Protein AF-A0A3D4UQQ7-F1 (afdb_monomer)

Foldseek 3Di:
DDKFKKKAKDFPVCVVVLVVVCVVQFDFPPQKWWWKQQDPVRGIIITITMGDDDPPTDDDPRMDTWDADPVQREIEDPQLVQLVCCVVVVNDRDPPDDDPSVVQHQWYWDDDPRHIDITHIDGPDMGGND

Secondary structure (DSSP, 8-state):
--EEEEEEEEEGGGHHHHHHHHHHHS-EEEEEEEEEE-SSSS-EEEEEEEEE--TTSPPPTTEEEEEEETTTTEEE-HHHHHHHHHHHTTT---TT----GGGGTTEEEE--SSS-EEEE-EEEEEEE--

Mean predicted aligned error: 3.75 Å

Nearest PDB structures (foldseek):
  5xbi-assembly1_A  TM=2.941E-01  e=2.723E-01  Pseudomonas aeruginosa PAO1
  2pc6-assembly2_D  TM=3.453E-01  e=1.108E+00  Nitrosomonas europaea ATCC 19718
  2wny-assembly2_B  TM=5.378E-01  e=5.065E+00  Methanothermobacter thermautotrophicus
  2cz4-assembly1_C  TM=6.251E-01  e=7.193E+00  Thermus thermophilus HB8
  2gw8-assembly1_A  TM=3.296E-01  e=1.573E+00  Neisseria meningitidis MC58

Radius of gyration: 15.25 Å; Cα contacts (8 Å, |Δi|>4): 252; chains: 1; bounding box: 36×29×41 Å

Structure (mmCIF, N/CA/C/O backbone):
data_AF-A0A3D4UQQ7-F1
#
_entry.id   AF-A0A3D4UQQ7-F1
#
loop_
_atom_site.group_PDB
_atom_site.id
_atom_site.type_symbol
_atom_site.label_atom_id
_atom_site.label_alt_id
_atom_site.label_comp_id
_atom_site.label_asym_id
_atom_site.label_entity_id
_atom_site.label_seq_id
_atom_site.pdbx_PDB_ins_code
_atom_site.Cartn_x
_atom_site.Cartn_y
_atom_site.Cartn_z
_atom_site.occupancy
_atom_site.B_iso_or_equiv
_atom_site.auth_seq_id
_atom_site.auth_comp_id
_atom_site.auth_asym_id
_atom_site.auth_atom_id
_atom_site.pdbx_PDB_model_num
ATOM 1 N N . MET A 1 1 ? -20.811 9.020 -6.869 1.00 63.94 1 MET A N 1
ATOM 2 C CA . MET A 1 1 ? -19.899 9.013 -5.705 1.00 63.94 1 MET A CA 1
ATOM 3 C C . MET A 1 1 ? -18.527 8.587 -6.182 1.00 63.94 1 MET A C 1
ATOM 5 O O . MET A 1 1 ? -18.450 7.658 -6.982 1.00 63.94 1 MET A O 1
ATOM 9 N N . ARG A 1 2 ? -17.471 9.301 -5.784 1.00 83.19 2 ARG A N 1
ATOM 10 C CA . ARG A 1 2 ? -16.089 8.960 -6.140 1.00 83.19 2 ARG A CA 1
ATOM 11 C C . ARG A 1 2 ? -15.472 8.267 -4.928 1.00 83.19 2 ARG A C 1
ATOM 13 O O . ARG A 1 2 ? -15.552 8.800 -3.830 1.00 83.19 2 ARG A O 1
ATOM 20 N N . THR A 1 3 ? -14.957 7.059 -5.118 1.00 89.94 3 THR A N 1
ATOM 21 C CA . THR A 1 3 ? -14.369 6.254 -4.040 1.00 89.94 3 THR A CA 1
ATOM 22 C C . THR A 1 3 ? -12.855 6.340 -4.097 1.00 89.94 3 THR A C 1
ATOM 24 O O . THR A 1 3 ? -12.285 6.255 -5.187 1.00 89.94 3 THR A O 1
ATOM 27 N N . GLN A 1 4 ? -12.210 6.404 -2.940 1.00 92.25 4 GLN A N 1
ATOM 28 C CA . GLN A 1 4 ? -10.758 6.398 -2.814 1.00 92.25 4 GLN A CA 1
ATOM 29 C C . GLN A 1 4 ? -10.311 5.178 -2.005 1.00 92.25 4 GLN A C 1
ATOM 31 O O . GLN A 1 4 ? -10.956 4.808 -1.025 1.00 92.25 4 GLN A O 1
ATOM 36 N N . LEU A 1 5 ? -9.209 4.546 -2.417 1.00 95.38 5 LEU A N 1
ATOM 37 C CA . LEU A 1 5 ? -8.573 3.479 -1.650 1.00 95.38 5 LEU A CA 1
ATOM 38 C C . LEU A 1 5 ? -7.438 4.080 -0.822 1.00 95.38 5 LEU A C 1
ATOM 40 O O . LEU A 1 5 ? -6.475 4.632 -1.364 1.00 95.38 5 LEU A O 1
ATOM 44 N N . LEU A 1 6 ? -7.566 3.968 0.493 1.00 95.81 6 LEU A N 1
ATOM 45 C CA . LEU A 1 6 ? -6.567 4.421 1.446 1.00 95.81 6 LEU A CA 1
ATOM 46 C C . LEU A 1 6 ? -5.781 3.236 1.999 1.00 95.81 6 LEU A C 1
ATOM 48 O O . LEU A 1 6 ? -6.239 2.086 1.993 1.00 95.81 6 LEU A O 1
ATOM 52 N N . LEU A 1 7 ? -4.570 3.535 2.451 1.00 97.00 7 LEU A N 1
ATOM 53 C CA . LEU A 1 7 ? -3.691 2.610 3.144 1.00 97.00 7 LEU A CA 1
ATOM 54 C C . LEU A 1 7 ? -3.023 3.336 4.308 1.00 97.00 7 LEU A C 1
ATOM 56 O O . LEU A 1 7 ? -2.315 4.316 4.089 1.00 97.00 7 LEU A O 1
ATOM 60 N N . THR A 1 8 ? -3.229 2.840 5.523 1.00 97.50 8 THR A N 1
ATOM 61 C CA . THR A 1 8 ? -2.621 3.355 6.754 1.00 97.50 8 THR A CA 1
ATOM 62 C C . THR A 1 8 ? -1.581 2.372 7.264 1.00 97.50 8 THR A C 1
ATOM 64 O O . THR A 1 8 ? -1.907 1.218 7.552 1.00 97.50 8 THR A O 1
ATOM 67 N N . PHE A 1 9 ? -0.337 2.825 7.407 1.00 97.25 9 PHE A N 1
ATOM 68 C CA . PHE A 1 9 ? 0.719 2.012 8.006 1.00 97.25 9 PHE A CA 1
ATOM 69 C C . PHE A 1 9 ? 0.569 1.953 9.526 1.00 97.25 9 PHE A C 1
ATOM 71 O O . PHE A 1 9 ? 0.259 2.946 10.189 1.00 97.25 9 PHE A O 1
ATOM 78 N N . THR A 1 10 ? 0.816 0.776 10.086 1.00 97.44 10 THR A N 1
ATOM 79 C CA . THR A 1 10 ? 0.800 0.530 11.525 1.00 97.44 10 THR A CA 1
ATOM 80 C C . THR A 1 10 ? 1.784 -0.575 11.889 1.00 97.44 10 THR A C 1
ATOM 82 O O . THR A 1 10 ? 2.483 -1.119 11.037 1.00 97.44 10 THR A O 1
ATOM 85 N N . THR A 1 11 ? 1.853 -0.890 13.174 1.00 96.88 11 THR A N 1
ATOM 86 C CA . THR A 1 11 ? 2.567 -2.063 13.669 1.00 96.88 11 THR A CA 1
ATOM 87 C C . THR A 1 11 ? 1.586 -3.033 14.295 1.00 96.88 11 THR A C 1
ATOM 89 O O . THR A 1 11 ? 0.499 -2.634 14.727 1.00 96.88 11 THR A O 1
ATOM 92 N N . LYS A 1 12 ? 1.982 -4.298 14.422 1.00 95.75 12 LYS A N 1
ATOM 93 C CA . LYS A 1 12 ? 1.184 -5.331 15.097 1.00 95.75 12 LYS A CA 1
ATOM 94 C C . LYS A 1 12 ? 0.664 -4.887 16.466 1.00 95.75 12 LYS A C 1
ATOM 96 O O . LYS A 1 12 ? -0.518 -5.030 16.766 1.00 95.75 12 LYS A O 1
ATOM 101 N N . GLN A 1 13 ? 1.525 -4.251 17.259 1.00 96.56 13 GLN A N 1
ATOM 102 C CA . GLN A 1 13 ? 1.198 -3.736 18.594 1.00 96.56 13 GLN A CA 1
ATOM 103 C C . GLN A 1 13 ? 0.157 -2.603 18.567 1.00 96.56 13 GLN A C 1
ATOM 105 O O . GLN A 1 13 ? -0.636 -2.463 19.495 1.00 96.56 13 GLN A O 1
ATOM 110 N N . LYS A 1 14 ? 0.153 -1.778 17.511 1.00 97.06 14 LYS A N 1
ATOM 111 C CA . LYS A 1 14 ? -0.720 -0.599 17.381 1.00 97.06 14 LYS A CA 1
ATOM 112 C C . LYS A 1 14 ? -1.983 -0.860 16.563 1.00 97.06 14 LYS A C 1
ATOM 114 O O . LYS A 1 14 ? -2.849 0.019 16.535 1.00 97.06 14 LYS A O 1
ATOM 119 N N . LEU A 1 15 ? -2.126 -2.043 15.961 1.00 96.88 15 LEU A N 1
ATOM 120 C CA . LEU A 1 15 ? -3.204 -2.387 15.032 1.00 96.88 15 LEU A CA 1
ATOM 121 C C . LEU A 1 15 ? -4.596 -2.010 15.560 1.00 96.88 15 LEU A C 1
ATOM 123 O O . LEU A 1 15 ? -5.315 -1.270 14.892 1.00 96.88 15 LEU A O 1
ATOM 127 N N . GLY A 1 16 ? -4.948 -2.430 16.780 1.00 96.44 16 GLY A N 1
ATOM 128 C CA . GLY A 1 16 ? -6.259 -2.123 17.368 1.00 96.44 16 GLY A CA 1
ATOM 129 C C . GLY A 1 16 ? -6.526 -0.617 17.487 1.00 96.44 16 GLY A C 1
ATOM 130 O O . GLY A 1 16 ? -7.595 -0.138 17.118 1.00 96.44 16 GLY A O 1
ATOM 131 N N . SER A 1 17 ? -5.524 0.157 17.915 1.00 96.38 17 SER A N 1
ATOM 132 C CA . SER A 1 17 ? -5.641 1.619 18.013 1.00 96.38 17 SER A CA 1
ATOM 133 C C . SER A 1 17 ? -5.758 2.294 16.643 1.00 96.38 17 SER A C 1
ATOM 135 O O . SER A 1 17 ? -6.511 3.255 16.492 1.00 96.38 17 SER A O 1
ATOM 137 N N . THR A 1 18 ? -5.055 1.780 15.629 1.00 96.62 18 THR A N 1
ATOM 138 C CA . THR A 1 18 ? -5.152 2.265 14.249 1.00 96.62 18 THR A CA 1
ATOM 139 C C . THR A 1 18 ? -6.543 2.018 13.681 1.00 96.62 18 THR A C 1
ATOM 141 O O . THR A 1 18 ? -7.112 2.922 13.082 1.00 96.62 18 THR A O 1
ATOM 144 N N . VAL A 1 19 ? -7.119 0.837 13.910 1.00 96.12 19 VAL A N 1
ATOM 145 C CA . VAL A 1 19 ? -8.471 0.494 13.444 1.00 96.12 19 VAL A CA 1
ATOM 146 C C . VAL A 1 19 ? -9.514 1.423 14.060 1.00 96.12 19 VAL A C 1
ATOM 148 O O . VAL A 1 19 ? -10.311 1.997 13.324 1.00 96.12 19 VAL A O 1
ATOM 151 N N . ILE A 1 20 ? -9.441 1.670 15.372 1.00 95.19 20 ILE A N 1
ATOM 152 C CA . ILE A 1 20 ? -10.329 2.624 16.057 1.00 95.19 20 ILE A CA 1
ATOM 153 C C . ILE A 1 20 ? -10.177 4.035 15.470 1.00 95.19 20 ILE A C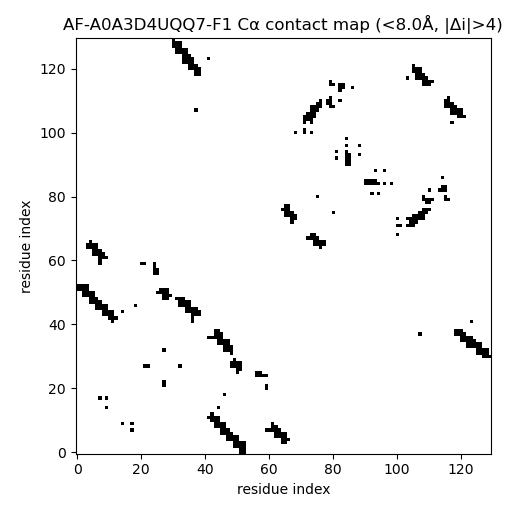 1
ATOM 155 O O . ILE A 1 20 ? -11.169 4.715 15.217 1.00 95.19 20 ILE A O 1
ATOM 159 N N . LYS A 1 21 ? -8.941 4.488 15.211 1.00 94.44 21 LYS A N 1
ATOM 160 C CA . LYS A 1 21 ? -8.699 5.792 14.570 1.00 94.44 21 LYS A CA 1
ATOM 161 C C . LYS A 1 21 ? -9.316 5.861 13.176 1.00 94.44 21 LYS A C 1
ATOM 163 O O . LYS A 1 21 ? -9.927 6.876 12.862 1.00 94.44 21 LYS A O 1
ATOM 168 N N . ILE A 1 22 ? -9.177 4.812 12.366 1.00 94.62 22 ILE A N 1
ATOM 169 C CA . ILE A 1 22 ? -9.791 4.739 11.036 1.00 94.62 22 ILE A CA 1
ATOM 170 C C . ILE A 1 22 ? -11.313 4.840 11.170 1.00 94.62 22 ILE A C 1
ATOM 172 O O . ILE A 1 22 ? -11.898 5.733 10.574 1.00 94.62 22 ILE A O 1
ATOM 176 N N . GLN A 1 23 ? -11.940 4.017 12.014 1.00 92.19 23 GLN A N 1
ATOM 177 C CA . GLN A 1 23 ? -13.395 4.019 12.216 1.00 92.19 23 GLN A CA 1
ATOM 178 C C . GLN A 1 23 ? -13.942 5.373 12.684 1.00 92.19 23 GLN A C 1
ATOM 180 O O . GLN A 1 23 ? -15.004 5.794 12.243 1.00 92.19 23 GLN A O 1
ATOM 185 N N . ASN A 1 24 ? -13.222 6.062 13.570 1.00 91.31 24 ASN A N 1
ATOM 186 C CA . ASN A 1 24 ? -13.678 7.339 14.118 1.00 91.31 24 ASN A CA 1
ATOM 187 C C . ASN A 1 24 ? -13.503 8.516 13.151 1.00 91.31 24 ASN A C 1
ATOM 189 O O . ASN A 1 24 ? -14.167 9.535 13.316 1.00 91.31 24 ASN A O 1
ATOM 193 N N . ASN A 1 25 ? -12.571 8.416 12.198 1.00 89.44 25 ASN A N 1
ATOM 194 C CA . ASN A 1 25 ? -12.192 9.535 11.334 1.00 89.44 25 ASN A CA 1
ATOM 195 C C . ASN A 1 25 ? -12.543 9.313 9.867 1.00 89.44 25 ASN A C 1
ATOM 197 O O . ASN A 1 25 ? -12.350 10.234 9.092 1.00 89.44 25 ASN A O 1
ATOM 201 N N . GLN A 1 26 ? -12.977 8.123 9.456 1.00 87.12 26 GLN A N 1
ATOM 202 C CA . GLN A 1 26 ? -13.192 7.773 8.054 1.00 87.12 26 GLN A CA 1
ATOM 203 C C . GLN A 1 26 ? -14.498 6.993 7.914 1.00 87.12 26 GLN A C 1
ATOM 205 O O . GLN A 1 26 ? -14.730 6.034 8.651 1.00 87.12 26 GLN A O 1
ATOM 210 N N . ASP A 1 27 ? -15.320 7.361 6.932 1.00 88.88 27 ASP A N 1
ATOM 211 C CA . ASP A 1 27 ? -16.492 6.569 6.562 1.00 88.88 27 ASP A CA 1
ATOM 212 C C . ASP A 1 27 ? -16.053 5.402 5.666 1.00 88.88 27 ASP A C 1
ATOM 214 O O . ASP A 1 27 ? -15.827 5.549 4.459 1.00 88.88 27 ASP A O 1
ATOM 218 N N . VAL A 1 28 ? -15.805 4.250 6.294 1.00 92.19 28 VAL A N 1
ATOM 219 C CA . VAL A 1 28 ? -15.274 3.067 5.615 1.00 92.19 28 VAL A CA 1
ATOM 220 C C . VAL A 1 28 ? -16.378 2.366 4.831 1.00 92.19 28 VAL A C 1
ATOM 222 O O . VAL A 1 28 ? -17.278 1.732 5.381 1.00 92.19 28 VAL A O 1
ATOM 225 N N . LEU A 1 29 ? -16.234 2.383 3.511 1.00 92.38 29 LEU A N 1
ATOM 226 C CA . LEU A 1 29 ? -17.117 1.687 2.592 1.00 92.38 29 LEU A CA 1
ATOM 227 C C . LEU A 1 29 ? -16.972 0.164 2.707 1.00 92.38 29 LEU A C 1
ATOM 229 O O . LEU A 1 29 ? -15.884 -0.381 2.909 1.00 92.38 29 LEU A O 1
ATOM 233 N N . TYR A 1 30 ? -18.087 -0.531 2.474 1.00 91.94 30 TYR A N 1
ATOM 234 C CA . TYR A 1 30 ? -18.199 -1.996 2.476 1.00 91.94 30 TYR A CA 1
ATOM 235 C C . TYR A 1 30 ? -17.914 -2.677 3.823 1.00 91.94 30 TYR A C 1
ATOM 237 O O . TYR A 1 30 ? -17.759 -3.900 3.844 1.00 91.94 30 TYR A O 1
ATOM 245 N N . ASP A 1 31 ? -17.838 -1.911 4.918 1.00 93.62 31 ASP A N 1
ATOM 246 C CA . ASP A 1 31 ? -17.638 -2.398 6.289 1.00 93.62 31 ASP A CA 1
ATOM 247 C C . ASP A 1 31 ? -16.414 -3.327 6.446 1.00 93.62 31 ASP A C 1
ATOM 249 O O . ASP A 1 31 ? -16.424 -4.246 7.270 1.00 93.62 31 ASP A O 1
ATOM 253 N N . LYS A 1 32 ? -15.361 -3.126 5.636 1.00 95.62 32 LYS A N 1
ATOM 254 C CA . LYS A 1 32 ? -14.166 -3.986 5.614 1.00 95.62 32 LYS A CA 1
ATOM 255 C C . LYS A 1 32 ? -12.866 -3.193 5.602 1.00 95.62 32 LYS A C 1
ATOM 257 O O . LYS A 1 32 ? -12.667 -2.324 4.755 1.00 95.62 32 LYS A O 1
ATOM 262 N N . ILE A 1 33 ? -11.941 -3.610 6.462 1.00 97.50 33 ILE A N 1
ATOM 263 C CA . ILE A 1 33 ? -10.534 -3.208 6.436 1.00 97.50 33 ILE A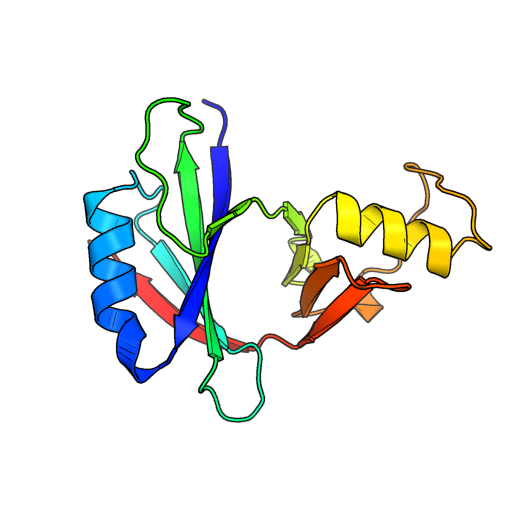 CA 1
ATOM 264 C C . ILE A 1 33 ? -9.696 -4.466 6.210 1.00 97.50 33 ILE A C 1
ATOM 266 O O . ILE A 1 33 ? -9.782 -5.425 6.975 1.00 97.50 33 ILE A O 1
ATOM 270 N N . PHE A 1 34 ? -8.883 -4.471 5.157 1.00 97.69 34 PHE A N 1
ATOM 271 C CA . PHE A 1 34 ? -7.905 -5.533 4.934 1.00 97.69 34 PHE A CA 1
ATOM 272 C C . PHE A 1 34 ? -6.602 -5.153 5.622 1.00 97.69 34 PHE A C 1
ATOM 274 O O . PHE A 1 34 ? -6.090 -4.056 5.405 1.00 97.69 34 PHE A O 1
ATOM 281 N N . VAL A 1 35 ? -6.061 -6.056 6.429 1.00 98.12 35 VAL A N 1
ATOM 282 C CA . VAL A 1 35 ? -4.767 -5.888 7.084 1.00 98.12 35 VAL A CA 1
ATOM 283 C C . VAL A 1 35 ? -3.758 -6.723 6.318 1.00 98.12 35 VAL A C 1
ATOM 285 O O . VAL A 1 35 ? -3.906 -7.939 6.189 1.00 98.12 35 VAL A O 1
ATOM 288 N N . LEU A 1 36 ? -2.752 -6.056 5.771 1.00 98.00 36 LEU A N 1
ATOM 289 C CA . LEU A 1 36 ? -1.669 -6.675 5.024 1.00 98.00 36 LEU A CA 1
ATOM 290 C C . LEU A 1 36 ? -0.407 -6.645 5.875 1.00 98.00 36 LEU A C 1
ATOM 292 O O . LEU A 1 36 ? -0.073 -5.600 6.425 1.00 98.00 36 LEU A O 1
ATOM 296 N N . SER A 1 37 ? 0.295 -7.764 5.952 1.00 96.81 37 SER A N 1
ATOM 297 C CA . SER A 1 37 ? 1.692 -7.775 6.370 1.00 96.81 37 SER A CA 1
ATOM 298 C C . SER A 1 37 ? 2.562 -7.301 5.211 1.00 96.81 37 SER A C 1
ATOM 300 O O . SER A 1 37 ? 2.274 -7.656 4.063 1.00 96.81 37 SER A O 1
ATOM 302 N N . VAL A 1 38 ? 3.562 -6.465 5.495 1.00 94.19 38 VAL A N 1
ATOM 303 C CA . VAL A 1 38 ? 4.503 -5.917 4.495 1.00 94.19 38 VAL A CA 1
ATOM 304 C C . VAL A 1 38 ? 5.963 -6.274 4.801 1.00 94.19 38 VAL A C 1
ATOM 306 O O . VAL A 1 38 ? 6.879 -5.719 4.191 1.00 94.19 38 VAL A O 1
ATOM 309 N N . ASP A 1 39 ? 6.167 -7.175 5.759 1.00 90.94 39 ASP A N 1
ATOM 310 C CA . ASP A 1 39 ? 7.443 -7.756 6.155 1.00 90.94 39 ASP A CA 1
ATOM 311 C C . ASP A 1 39 ? 7.287 -9.257 6.478 1.00 90.94 39 ASP A C 1
ATOM 313 O O . ASP A 1 39 ? 6.190 -9.825 6.481 1.00 90.94 39 ASP A O 1
ATOM 317 N N . ASP A 1 40 ? 8.410 -9.936 6.703 1.00 83.00 40 ASP A N 1
ATOM 318 C CA . ASP A 1 40 ? 8.403 -11.375 6.989 1.00 83.00 40 ASP A CA 1
ATOM 319 C C . ASP A 1 40 ? 7.997 -11.687 8.439 1.00 83.00 40 ASP A C 1
ATOM 321 O O . ASP A 1 40 ? 7.474 -12.766 8.714 1.00 83.00 40 ASP A O 1
ATOM 325 N N . GLU A 1 41 ? 8.206 -10.741 9.360 1.00 86.12 41 GLU A N 1
ATOM 326 C CA . GLU A 1 41 ? 7.967 -10.911 10.801 1.00 86.12 41 GLU A CA 1
ATOM 327 C C . GLU A 1 41 ? 6.544 -10.510 11.244 1.00 86.12 41 GLU A C 1
ATOM 329 O O . GLU A 1 41 ? 6.173 -10.715 12.401 1.00 86.12 41 GLU A O 1
ATOM 334 N N . ASP A 1 42 ? 5.721 -9.982 10.330 1.00 86.88 42 ASP A N 1
ATOM 335 C CA . ASP A 1 42 ? 4.398 -9.404 10.602 1.00 86.88 42 ASP A CA 1
ATOM 336 C C . ASP A 1 42 ? 4.430 -8.251 11.627 1.00 86.88 42 ASP A C 1
ATOM 338 O O . ASP A 1 42 ? 3.434 -7.989 12.310 1.00 86.88 42 ASP A O 1
ATOM 342 N N . GLU A 1 43 ? 5.563 -7.555 11.759 1.00 89.25 43 GLU A N 1
ATOM 343 C CA . GLU A 1 43 ? 5.718 -6.429 12.683 1.00 89.25 43 GLU A CA 1
ATOM 344 C C . GLU A 1 43 ? 5.191 -5.135 12.063 1.00 89.25 43 GLU A C 1
ATOM 346 O O . GLU A 1 43 ? 4.537 -4.338 12.753 1.00 89.25 43 GLU A O 1
ATOM 351 N N . VAL A 1 44 ? 5.403 -4.946 10.758 1.00 94.25 44 VAL A N 1
ATOM 352 C CA . VAL A 1 44 ? 4.859 -3.827 9.984 1.00 94.25 44 VAL A CA 1
ATOM 353 C C . VAL A 1 44 ? 3.616 -4.272 9.222 1.00 94.25 44 VAL A C 1
ATOM 355 O O . VAL A 1 44 ? 3.646 -5.159 8.370 1.00 94.25 44 VAL A O 1
ATOM 358 N N . LEU A 1 45 ? 2.504 -3.590 9.491 1.00 97.31 45 LEU A N 1
ATOM 359 C CA . LEU A 1 45 ? 1.210 -3.872 8.881 1.00 97.31 45 LEU A CA 1
ATOM 360 C C . LEU A 1 45 ? 0.691 -2.657 8.105 1.00 97.31 45 LEU A C 1
ATOM 362 O O . LEU A 1 45 ? 0.997 -1.503 8.409 1.00 97.31 45 LEU A O 1
ATOM 366 N N . ALA A 1 46 ? -0.158 -2.917 7.121 1.00 97.50 46 ALA A N 1
ATOM 367 C CA . ALA A 1 46 ? -0.849 -1.916 6.330 1.00 97.50 46 ALA A CA 1
ATOM 368 C C . ALA A 1 46 ? -2.354 -2.200 6.318 1.00 97.50 46 ALA A C 1
ATOM 370 O O . ALA A 1 46 ? -2.807 -3.216 5.791 1.00 97.50 46 ALA A O 1
ATOM 371 N N . CYS A 1 47 ? -3.141 -1.284 6.876 1.00 98.00 47 CYS A N 1
ATOM 372 C CA . CYS A 1 47 ? -4.598 -1.337 6.839 1.00 98.00 47 CYS A CA 1
ATOM 373 C C . CYS A 1 47 ? -5.093 -0.650 5.567 1.00 98.00 47 CYS A C 1
ATOM 375 O O . CYS A 1 47 ? -4.912 0.557 5.427 1.00 98.00 47 CYS A O 1
ATOM 377 N N . THR A 1 48 ? -5.742 -1.376 4.658 1.00 97.38 48 THR A N 1
ATOM 378 C CA . THR A 1 48 ? -6.324 -0.809 3.436 1.00 97.38 48 THR A CA 1
ATOM 379 C C . THR A 1 48 ? -7.846 -0.894 3.424 1.00 97.38 48 THR A C 1
ATOM 381 O O . THR A 1 48 ? -8.439 -1.923 3.757 1.00 97.38 48 THR A O 1
ATOM 384 N N . TYR A 1 49 ? -8.479 0.222 3.068 1.00 96.69 49 TYR A N 1
ATOM 385 C CA . TYR A 1 49 ? -9.920 0.426 3.174 1.00 96.69 49 TYR A CA 1
ATOM 386 C C . TYR A 1 49 ? -10.401 1.461 2.152 1.00 96.69 49 TYR A C 1
ATOM 388 O O . TYR A 1 49 ? -9.647 2.339 1.727 1.00 96.69 49 TYR A O 1
ATOM 396 N N . ASN A 1 50 ? -11.652 1.322 1.712 1.00 95.06 50 ASN A N 1
ATOM 397 C CA . ASN A 1 50 ? -12.262 2.253 0.764 1.00 95.06 50 ASN A CA 1
ATOM 398 C C . ASN A 1 50 ? -13.039 3.317 1.532 1.00 95.06 50 ASN A C 1
ATOM 400 O O . ASN A 1 50 ? -13.699 2.989 2.512 1.00 95.06 50 ASN A O 1
ATOM 404 N N . VAL A 1 51 ? -12.999 4.553 1.054 1.00 92.88 51 VAL A N 1
ATOM 405 C CA . VAL A 1 51 ? -13.768 5.675 1.605 1.00 92.88 51 VAL A CA 1
ATOM 406 C C . VAL A 1 51 ? -14.472 6.427 0.485 1.00 92.88 51 VAL A C 1
ATOM 408 O O . VAL A 1 51 ? -14.092 6.318 -0.690 1.00 92.88 51 VAL A O 1
ATOM 411 N N . GLU A 1 52 ? -15.491 7.202 0.838 1.00 88.88 52 GLU A N 1
ATOM 412 C CA . GLU A 1 52 ? -15.972 8.257 -0.046 1.00 88.88 52 GLU A CA 1
ATOM 413 C C . GLU A 1 52 ? -14.950 9.384 -0.100 1.00 88.88 52 GLU A C 1
ATOM 415 O O . GLU A 1 52 ? -14.397 9.805 0.913 1.00 88.88 52 GLU A O 1
ATOM 420 N N . GLU A 1 53 ? -14.659 9.858 -1.305 1.00 80.81 53 GLU A N 1
ATOM 421 C CA . GLU A 1 53 ? -13.685 10.918 -1.487 1.00 80.81 53 GLU A CA 1
ATOM 422 C C . GLU A 1 53 ? -14.303 12.266 -1.102 1.00 80.81 53 GLU A C 1
ATOM 424 O O . GLU A 1 53 ? -14.933 12.938 -1.923 1.00 80.81 53 GLU A O 1
ATOM 429 N N . ASP A 1 54 ? -14.103 12.652 0.155 1.00 75.25 54 ASP A N 1
ATOM 430 C CA . ASP A 1 54 ? -14.506 13.938 0.715 1.00 75.25 54 ASP A CA 1
ATOM 431 C C . ASP A 1 54 ? -13.278 14.703 1.237 1.00 75.25 54 ASP A C 1
ATOM 433 O O . ASP A 1 54 ? -12.396 14.170 1.911 1.00 75.25 54 ASP A O 1
ATOM 437 N N . ARG A 1 55 ? -13.215 15.991 0.888 1.00 63.62 55 ARG A N 1
ATOM 438 C CA . ARG A 1 55 ? -12.108 16.897 1.221 1.00 63.62 55 ARG A CA 1
ATOM 439 C C . ARG A 1 55 ? -12.118 17.332 2.688 1.00 63.62 55 ARG A C 1
ATOM 441 O O . ARG A 1 55 ? -11.129 17.908 3.131 1.00 63.62 55 ARG A O 1
ATOM 448 N N . ASN A 1 56 ? -13.210 17.088 3.412 1.00 67.06 56 ASN A N 1
ATOM 449 C CA . ASN A 1 56 ? -13.390 17.530 4.796 1.00 67.06 56 ASN A CA 1
ATOM 450 C C . ASN A 1 56 ? -13.092 16.444 5.840 1.00 67.06 56 ASN A C 1
ATOM 452 O O . ASN A 1 56 ? -13.203 16.707 7.038 1.00 67.06 56 ASN A O 1
ATOM 456 N N . ILE A 1 57 ? -12.728 15.231 5.415 1.00 65.00 57 ILE A N 1
ATOM 457 C CA . ILE A 1 57 ? -12.500 14.116 6.334 1.00 65.00 57 ILE A CA 1
ATOM 458 C C . ILE A 1 57 ? -11.143 14.281 7.053 1.00 65.00 57 ILE A C 1
ATOM 460 O O . ILE A 1 57 ? -10.128 14.525 6.391 1.00 65.00 57 ILE A O 1
ATOM 464 N N . PRO A 1 58 ? -11.082 14.125 8.393 1.00 70.00 58 PRO A N 1
ATOM 465 C CA . PRO A 1 58 ? -9.837 14.221 9.149 1.00 70.00 58 PRO A CA 1
ATOM 466 C C . PRO A 1 58 ? -8.789 13.210 8.676 1.00 70.00 58 PRO A C 1
ATOM 468 O O . PRO A 1 58 ? -9.057 12.014 8.541 1.00 70.00 58 PRO A O 1
ATOM 471 N N . HIS A 1 59 ? -7.561 13.679 8.463 1.00 76.75 59 HIS A N 1
ATOM 472 C CA . HIS A 1 59 ? -6.457 12.823 8.046 1.00 76.75 59 HIS A CA 1
ATOM 473 C C . HIS A 1 59 ? -6.033 11.878 9.181 1.00 76.75 59 HIS A C 1
ATOM 475 O O . HIS A 1 59 ? -5.689 12.320 10.276 1.00 76.75 59 HIS A O 1
ATOM 481 N N . VAL A 1 60 ? -6.009 10.572 8.908 1.00 87.94 60 VAL A N 1
ATOM 482 C CA . VAL A 1 60 ? -5.378 9.585 9.794 1.00 87.94 60 VAL A CA 1
ATOM 483 C C . VAL A 1 60 ? -3.876 9.584 9.507 1.00 87.94 60 VAL A C 1
ATOM 485 O O . VAL A 1 60 ? -3.471 9.396 8.364 1.00 87.94 60 VAL A O 1
ATOM 488 N N . GLU A 1 61 ? -3.039 9.778 10.526 1.00 89.69 61 GLU A N 1
ATOM 489 C CA . GLU A 1 61 ? -1.575 9.765 10.374 1.00 89.69 61 GLU A CA 1
ATOM 490 C C . GLU A 1 61 ? -1.067 8.496 9.674 1.00 89.69 61 GLU A C 1
ATOM 492 O O . GLU A 1 61 ? -1.630 7.413 9.837 1.00 89.69 61 GLU A O 1
ATOM 497 N N . ASN A 1 62 ? 0.035 8.622 8.928 1.00 93.56 62 ASN A N 1
ATOM 498 C CA . ASN A 1 62 ? 0.646 7.535 8.151 1.00 93.56 62 ASN A CA 1
ATOM 499 C C . ASN A 1 62 ? -0.295 6.906 7.111 1.00 93.56 62 ASN A C 1
ATOM 501 O O . ASN A 1 62 ? -0.139 5.734 6.759 1.00 93.56 62 ASN A O 1
ATOM 505 N N . THR A 1 63 ? -1.261 7.683 6.614 1.00 95.12 63 THR A N 1
ATOM 506 C CA . THR A 1 63 ? -2.188 7.252 5.567 1.00 95.12 63 THR A CA 1
ATOM 507 C C . THR A 1 63 ? -1.790 7.821 4.219 1.00 95.12 63 THR A C 1
ATOM 509 O O . THR A 1 63 ? -1.536 9.015 4.075 1.00 95.12 63 THR A O 1
ATOM 512 N N . ILE A 1 64 ? -1.785 6.962 3.208 1.00 94.69 64 ILE A N 1
ATOM 513 C CA . ILE A 1 64 ? -1.558 7.331 1.816 1.00 94.69 64 ILE A CA 1
ATOM 514 C C . ILE A 1 64 ? -2.726 6.877 0.945 1.00 94.69 64 ILE A C 1
ATOM 516 O O . ILE A 1 64 ? -3.402 5.889 1.231 1.00 94.69 64 ILE A O 1
ATOM 520 N N . SER A 1 65 ? -2.934 7.592 -0.158 1.00 94.31 65 SER A N 1
ATOM 521 C CA . SER A 1 65 ? -3.813 7.131 -1.228 1.00 94.31 65 SER A CA 1
ATOM 522 C C . SER A 1 65 ? -3.073 6.134 -2.102 1.00 94.31 65 SER A C 1
ATOM 524 O O . SER A 1 65 ? -1.956 6.402 -2.550 1.00 94.31 65 SER A O 1
ATOM 526 N N . VAL A 1 66 ? -3.723 5.019 -2.409 1.00 96.88 66 VAL A N 1
ATOM 527 C CA . VAL A 1 66 ? -3.182 3.997 -3.304 1.00 96.88 66 VAL A CA 1
ATOM 528 C C . VAL A 1 66 ? -4.199 3.630 -4.375 1.00 96.88 66 VAL A C 1
ATOM 530 O O . VAL A 1 66 ? -5.396 3.871 -4.259 1.00 96.88 66 VAL A O 1
ATOM 533 N N . HIS A 1 67 ? -3.704 3.033 -5.444 1.00 96.56 67 HIS A N 1
ATOM 534 C CA . HIS A 1 67 ? -4.483 2.377 -6.478 1.00 96.56 67 HIS A CA 1
ATOM 535 C C . HIS A 1 67 ? -4.267 0.872 -6.380 1.00 96.56 67 HIS A C 1
ATOM 537 O O . HIS A 1 67 ? -3.311 0.410 -5.755 1.00 96.56 67 HIS A O 1
ATOM 543 N N . ARG A 1 68 ? -5.154 0.104 -7.018 1.00 96.25 68 ARG A N 1
ATOM 544 C CA . ARG A 1 68 ? -5.083 -1.356 -7.024 1.00 96.25 68 ARG A CA 1
ATOM 545 C C . ARG A 1 68 ? -5.202 -1.912 -8.431 1.00 96.25 68 ARG A C 1
ATOM 547 O O . ARG A 1 68 ? -6.206 -1.686 -9.107 1.00 96.25 68 ARG A O 1
ATOM 554 N N . LYS A 1 69 ? -4.249 -2.762 -8.808 1.00 97.00 69 LYS A N 1
ATOM 555 C CA . LYS A 1 69 ? -4.442 -3.740 -9.876 1.00 97.00 69 LYS A CA 1
ATOM 556 C C . LYS A 1 69 ? -5.070 -4.986 -9.254 1.00 97.00 69 LYS A C 1
ATOM 558 O O . LYS A 1 69 ? -4.439 -5.694 -8.474 1.00 97.00 69 LYS A O 1
ATOM 563 N N . LYS A 1 70 ? -6.354 -5.214 -9.543 1.00 94.19 70 LYS A N 1
ATOM 564 C CA . LYS A 1 70 ? -7.147 -6.271 -8.890 1.00 94.19 70 LYS A CA 1
ATOM 565 C C . LYS A 1 70 ? -6.615 -7.672 -9.203 1.00 94.19 70 LYS A C 1
ATOM 567 O O . 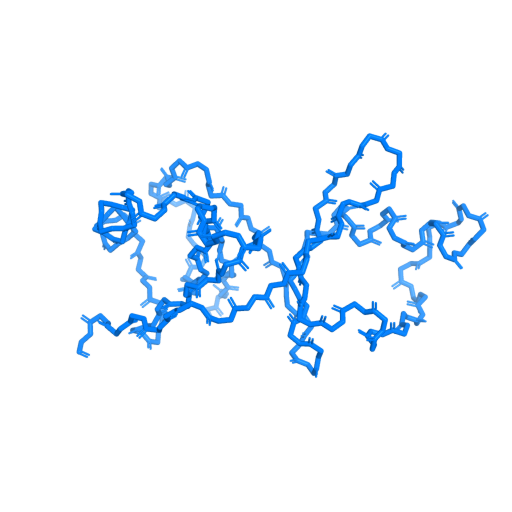LYS A 1 70 ? -6.444 -8.449 -8.274 1.00 94.19 70 LYS A O 1
ATOM 572 N N . ASP A 1 71 ? -6.288 -7.944 -10.465 1.00 95.19 71 ASP A N 1
ATOM 573 C CA . ASP A 1 71 ? -5.911 -9.284 -10.956 1.00 95.19 71 ASP A CA 1
ATOM 574 C C . ASP A 1 71 ? -4.626 -9.840 -10.313 1.00 95.19 71 ASP A C 1
ATOM 576 O O . ASP A 1 71 ? -4.477 -11.047 -10.110 1.00 95.19 71 ASP A O 1
ATOM 580 N N . SER A 1 72 ? -3.696 -8.949 -9.967 1.00 96.62 72 SER A N 1
ATOM 581 C CA . SER A 1 72 ? -2.418 -9.283 -9.340 1.00 96.62 72 SER A CA 1
ATOM 582 C C . SER A 1 72 ? -2.394 -8.993 -7.837 1.00 96.62 72 SER A C 1
ATOM 584 O O . SER A 1 72 ? -1.391 -9.274 -7.198 1.00 96.62 72 SER A O 1
ATOM 586 N N . ASN A 1 73 ? -3.459 -8.430 -7.251 1.00 95.81 73 ASN A N 1
ATOM 587 C CA . ASN A 1 73 ? -3.451 -7.888 -5.883 1.00 95.81 73 ASN A CA 1
ATOM 588 C C . ASN A 1 73 ? -2.287 -6.915 -5.614 1.00 95.81 73 ASN A C 1
ATOM 590 O O . ASN A 1 73 ? -1.730 -6.893 -4.521 1.00 95.81 73 ASN A O 1
ATOM 594 N N . THR A 1 74 ? -1.922 -6.103 -6.606 1.00 97.88 74 THR A N 1
ATOM 595 C CA . THR A 1 74 ? -0.860 -5.100 -6.461 1.00 97.88 74 THR A CA 1
ATOM 596 C C . THR A 1 74 ? -1.454 -3.766 -6.034 1.00 97.88 74 THR A C 1
ATOM 598 O O . THR A 1 74 ? -2.362 -3.251 -6.697 1.00 97.88 74 THR A O 1
ATOM 601 N N . LEU A 1 75 ? -0.924 -3.186 -4.962 1.00 98.31 75 LEU A N 1
ATOM 602 C CA . LEU A 1 75 ? -1.197 -1.823 -4.521 1.00 98.31 75 LEU A CA 1
ATOM 603 C C . LEU A 1 75 ? -0.064 -0.902 -4.964 1.00 98.31 75 LEU A C 1
ATOM 605 O O . LEU A 1 75 ? 1.101 -1.279 -4.900 1.00 98.31 75 LEU A O 1
ATOM 609 N N . TYR A 1 76 ? -0.380 0.308 -5.414 1.00 98.00 76 TYR A N 1
ATOM 610 C CA . TYR A 1 76 ? 0.644 1.246 -5.874 1.00 98.00 76 TYR A CA 1
ATOM 611 C C . TYR A 1 76 ? 0.208 2.702 -5.743 1.00 98.00 76 TYR A C 1
ATOM 613 O O . TYR A 1 76 ? -0.971 3.031 -5.854 1.00 98.00 76 TYR A O 1
ATOM 621 N N . THR A 1 77 ? 1.173 3.602 -5.572 1.00 97.25 77 THR A N 1
ATOM 622 C CA . THR A 1 77 ? 0.950 5.039 -5.808 1.00 97.25 77 THR A CA 1
ATOM 623 C C . THR A 1 77 ? 1.226 5.375 -7.276 1.00 97.25 77 THR A C 1
ATOM 625 O O . THR A 1 77 ? 2.052 4.721 -7.915 1.00 97.25 77 THR A O 1
ATOM 628 N N . ILE A 1 78 ? 0.581 6.410 -7.831 1.00 96.00 78 ILE A N 1
ATOM 629 C CA . ILE A 1 78 ? 0.823 6.837 -9.229 1.00 96.00 78 ILE A CA 1
ATOM 630 C C . ILE A 1 78 ? 2.304 7.179 -9.451 1.00 96.00 78 ILE A C 1
ATOM 632 O O . ILE A 1 78 ? 2.884 6.829 -10.475 1.00 96.00 78 ILE A O 1
ATOM 636 N N . ASN A 1 79 ? 2.946 7.812 -8.471 1.00 96.00 79 ASN A N 1
ATOM 637 C CA . ASN A 1 79 ? 4.360 8.167 -8.571 1.00 96.00 79 ASN A CA 1
ATOM 638 C C . ASN A 1 79 ? 5.267 6.929 -8.599 1.00 96.00 79 ASN A C 1
ATOM 640 O O . ASN A 1 79 ? 6.216 6.895 -9.380 1.00 96.00 79 ASN A O 1
ATOM 644 N N . ALA A 1 80 ? 4.956 5.897 -7.808 1.00 97.56 80 ALA A N 1
ATOM 645 C CA . ALA A 1 80 ? 5.688 4.634 -7.850 1.00 97.56 80 ALA A CA 1
ATOM 646 C C . ALA A 1 80 ? 5.494 3.912 -9.194 1.00 97.56 80 ALA A C 1
ATOM 648 O O . ALA A 1 80 ? 6.458 3.414 -9.770 1.00 97.56 80 ALA A O 1
ATOM 649 N N . LEU A 1 81 ? 4.274 3.943 -9.744 1.00 97.50 81 LEU A N 1
ATOM 650 C CA . LEU A 1 81 ? 3.981 3.414 -11.077 1.00 97.50 81 LEU A CA 1
ATOM 651 C C . LEU A 1 81 ? 4.802 4.122 -12.165 1.00 97.50 81 LEU A C 1
ATOM 653 O O . LEU A 1 81 ? 5.383 3.466 -13.023 1.00 97.50 81 LEU A O 1
ATOM 657 N N . ASN A 1 82 ? 4.900 5.450 -12.108 1.00 96.56 82 ASN A N 1
ATOM 658 C CA . ASN A 1 82 ? 5.699 6.222 -13.060 1.00 96.56 82 ASN A CA 1
ATOM 659 C C . ASN A 1 82 ? 7.194 5.880 -12.969 1.00 96.56 82 ASN A C 1
ATOM 661 O O . ASN A 1 82 ? 7.858 5.786 -14.003 1.00 96.56 82 ASN A O 1
ATOM 665 N N . GLN A 1 83 ? 7.731 5.675 -11.758 1.00 97.06 83 GLN A N 1
ATOM 666 C CA . GLN A 1 83 ? 9.107 5.192 -11.590 1.00 97.06 83 GLN A CA 1
ATOM 667 C C . GLN A 1 83 ? 9.275 3.790 -12.180 1.00 97.06 83 GLN A C 1
ATOM 669 O O . GLN A 1 83 ? 10.251 3.545 -12.888 1.00 97.06 83 GLN A O 1
ATOM 674 N N . LEU A 1 84 ? 8.309 2.893 -11.955 1.00 97.50 84 LEU A N 1
ATOM 675 C CA . LEU A 1 84 ? 8.348 1.554 -12.529 1.00 97.50 84 LEU A CA 1
ATOM 676 C C . LEU A 1 84 ? 8.371 1.596 -14.059 1.00 97.50 84 LEU A C 1
ATOM 678 O O . LEU A 1 84 ? 9.228 0.956 -14.660 1.00 97.50 84 LEU A O 1
ATOM 682 N N . ILE A 1 85 ? 7.467 2.361 -14.678 1.00 97.62 85 ILE A N 1
ATOM 683 C CA . ILE A 1 85 ? 7.394 2.502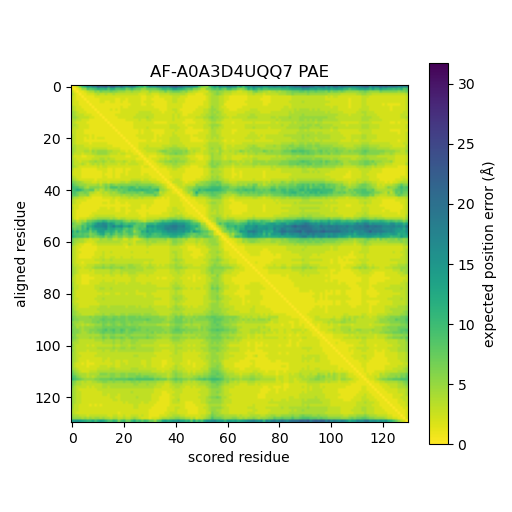 -16.137 1.00 97.62 85 ILE A CA 1
ATOM 684 C C . ILE A 1 85 ? 8.740 2.973 -16.677 1.00 97.62 85 ILE A C 1
ATOM 686 O O . ILE A 1 85 ? 9.288 2.335 -17.566 1.00 97.62 85 ILE A O 1
ATOM 690 N N . ARG A 1 86 ? 9.332 4.023 -16.093 1.00 96.56 86 ARG A N 1
ATOM 691 C CA . ARG A 1 86 ? 10.663 4.491 -16.504 1.00 96.56 86 ARG A CA 1
ATOM 692 C C . ARG A 1 86 ? 11.714 3.390 -16.380 1.00 96.56 86 ARG A C 1
ATOM 694 O O . ARG A 1 86 ? 12.508 3.220 -17.298 1.00 96.56 86 ARG A O 1
ATOM 701 N N . LYS A 1 87 ? 11.710 2.626 -15.286 1.00 95.31 87 LYS A N 1
ATOM 702 C CA . LYS A 1 87 ? 12.667 1.537 -15.056 1.00 95.31 87 LYS A CA 1
ATOM 703 C C . LYS A 1 87 ? 12.585 0.449 -16.131 1.00 95.31 87 LYS A C 1
ATOM 705 O O . LYS A 1 87 ? 13.620 0.003 -16.614 1.00 95.31 87 LYS A O 1
ATOM 710 N N . ILE A 1 88 ? 11.378 0.028 -16.509 1.00 96.44 88 ILE A N 1
ATOM 711 C CA . ILE A 1 88 ? 11.170 -1.088 -17.451 1.00 96.44 88 ILE A CA 1
ATOM 712 C C . ILE A 1 88 ? 11.019 -0.642 -18.914 1.00 96.44 88 ILE A C 1
ATOM 714 O O . ILE A 1 88 ? 11.009 -1.478 -19.813 1.00 96.44 88 ILE A O 1
ATOM 718 N N . ASN A 1 89 ? 10.942 0.668 -19.161 1.00 96.56 89 ASN A N 1
ATOM 719 C CA . ASN A 1 89 ? 10.811 1.279 -20.483 1.00 96.56 89 ASN A CA 1
ATOM 720 C C . ASN A 1 89 ? 12.001 2.200 -20.817 1.00 96.56 89 ASN A C 1
ATOM 722 O O . ASN A 1 89 ? 11.829 3.305 -21.331 1.00 96.56 89 ASN A O 1
ATOM 726 N N . ASN A 1 90 ? 13.225 1.773 -20.488 1.00 95.12 90 ASN A N 1
ATOM 727 C CA . ASN A 1 90 ? 14.473 2.454 -20.870 1.00 95.12 90 ASN A CA 1
ATOM 728 C C . ASN A 1 90 ? 14.537 3.952 -20.486 1.00 95.12 90 ASN A C 1
ATOM 730 O O . ASN A 1 90 ? 15.036 4.784 -21.240 1.00 95.12 90 ASN A O 1
ATOM 734 N N . GLY A 1 91 ? 14.002 4.317 -19.320 1.00 94.19 91 GLY A N 1
ATOM 735 C CA . GLY A 1 91 ? 13.962 5.687 -18.791 1.00 94.19 91 GLY A CA 1
ATOM 736 C C . GLY A 1 91 ? 12.779 6.539 -19.270 1.00 94.19 91 GLY A C 1
ATOM 737 O O . GLY A 1 91 ? 12.557 7.639 -18.745 1.00 94.19 91 GLY A O 1
ATOM 738 N N . ILE A 1 92 ? 11.985 6.042 -20.222 1.00 95.94 92 ILE A N 1
ATOM 739 C CA . ILE A 1 92 ? 10.880 6.776 -20.843 1.00 95.94 92 ILE A CA 1
ATOM 740 C C . ILE A 1 92 ? 9.612 6.608 -20.008 1.00 95.94 92 ILE A C 1
ATOM 742 O O . ILE A 1 92 ? 9.173 5.497 -19.716 1.00 95.94 92 ILE A O 1
ATOM 746 N N . LEU A 1 93 ? 8.988 7.729 -19.644 1.00 95.94 93 LEU A N 1
ATOM 747 C CA . LEU A 1 93 ? 7.657 7.714 -19.048 1.00 95.94 93 LEU A CA 1
ATOM 748 C C . LEU A 1 93 ? 6.606 7.697 -20.156 1.00 95.94 93 LEU A C 1
ATOM 750 O O . LEU A 1 93 ? 6.277 8.742 -20.711 1.00 95.94 93 LEU A O 1
ATOM 754 N N . ASP A 1 94 ? 6.084 6.509 -20.434 1.00 95.50 94 ASP A N 1
ATOM 755 C CA . ASP A 1 94 ? 4.953 6.285 -21.329 1.00 95.50 94 ASP A CA 1
ATOM 756 C C . ASP A 1 94 ? 3.790 5.692 -20.526 1.00 95.50 94 ASP A C 1
ATOM 758 O O . ASP A 1 94 ? 3.836 4.543 -20.092 1.00 95.50 94 ASP A O 1
ATOM 762 N N . THR A 1 95 ? 2.740 6.480 -20.300 1.00 91.69 95 THR A N 1
ATOM 763 C CA . THR A 1 95 ? 1.571 6.053 -19.516 1.00 91.69 95 THR A CA 1
ATOM 764 C C . THR A 1 95 ? 0.715 5.003 -20.227 1.00 91.69 95 THR A C 1
ATOM 766 O O . THR A 1 95 ? -0.161 4.418 -19.590 1.00 91.69 95 THR A O 1
ATOM 769 N N . SER A 1 96 ? 0.964 4.742 -21.515 1.00 94.50 96 SER A N 1
ATOM 770 C CA . SER A 1 96 ? 0.336 3.660 -22.278 1.00 94.50 96 SER A CA 1
ATOM 771 C C . SER A 1 96 ? 1.100 2.333 -22.197 1.00 94.50 96 SER A C 1
ATOM 773 O O . SER A 1 96 ? 0.604 1.309 -22.670 1.00 94.50 96 SER A O 1
ATOM 775 N N . TYR A 1 97 ? 2.279 2.326 -21.562 1.00 96.12 97 TYR A N 1
ATOM 776 C CA . TYR A 1 97 ? 3.122 1.144 -21.448 1.00 96.12 97 TYR A CA 1
ATOM 777 C C . TYR A 1 97 ? 2.403 0.001 -20.719 1.00 96.12 97 TYR A C 1
ATOM 779 O O . TYR A 1 97 ? 1.939 0.137 -19.582 1.00 96.12 97 TYR A O 1
ATOM 787 N N . VAL A 1 98 ? 2.344 -1.164 -21.367 1.00 94.31 98 VAL A N 1
ATOM 788 C CA . VAL A 1 98 ? 1.692 -2.353 -20.815 1.00 94.31 98 VAL A CA 1
ATOM 789 C C . VAL A 1 98 ? 2.639 -3.061 -19.854 1.00 94.31 98 VAL A C 1
ATOM 791 O O . VAL A 1 98 ? 3.600 -3.714 -20.252 1.00 94.31 98 VAL A O 1
ATOM 794 N N . ILE A 1 99 ? 2.343 -2.951 -18.563 1.00 96.12 99 ILE A N 1
ATOM 795 C CA . ILE A 1 99 ? 3.109 -3.609 -17.504 1.00 96.12 99 ILE A CA 1
ATOM 796 C C . ILE A 1 99 ? 2.687 -5.075 -17.388 1.00 96.12 99 ILE A C 1
ATOM 798 O O . ILE A 1 99 ? 1.495 -5.379 -17.285 1.00 96.12 99 ILE A O 1
ATOM 802 N N . ASN A 1 100 ? 3.665 -5.980 -17.315 1.00 96.88 100 ASN A N 1
ATOM 803 C CA . ASN A 1 100 ? 3.422 -7.349 -16.873 1.00 96.88 100 ASN A CA 1
ATOM 804 C C . ASN A 1 100 ? 3.210 -7.376 -15.348 1.00 96.88 100 ASN A C 1
ATOM 806 O O . ASN A 1 100 ? 4.162 -7.431 -14.569 1.00 96.88 100 ASN A O 1
ATOM 810 N N . TRP A 1 101 ? 1.947 -7.304 -14.927 1.00 97.06 101 TRP A N 1
ATOM 811 C CA . TRP A 1 101 ? 1.559 -7.237 -13.516 1.00 97.06 101 TRP A CA 1
ATOM 812 C C . TRP A 1 101 ? 1.827 -8.522 -12.726 1.00 97.06 101 TRP A C 1
ATOM 814 O O . TRP A 1 101 ? 1.875 -8.460 -11.497 1.00 97.06 101 TRP A O 1
ATOM 824 N N . ASP A 1 102 ? 2.042 -9.660 -13.391 1.00 96.06 102 ASP A N 1
ATOM 825 C CA . ASP A 1 102 ? 2.378 -10.915 -12.710 1.00 96.06 102 ASP A CA 1
ATOM 826 C C . ASP A 1 102 ? 3.715 -10.829 -11.969 1.00 96.06 102 ASP A C 1
ATOM 828 O O . ASP A 1 102 ? 3.859 -11.416 -10.899 1.00 96.06 102 ASP A O 1
ATOM 832 N N . ASN A 1 103 ? 4.644 -10.003 -12.461 1.00 97.12 103 ASN A N 1
ATOM 833 C CA . ASN A 1 103 ? 5.931 -9.740 -11.812 1.00 97.12 103 ASN A CA 1
ATOM 834 C C . ASN A 1 103 ? 5.801 -8.990 -10.473 1.00 97.12 103 ASN A C 1
ATOM 836 O O . ASN A 1 103 ? 6.773 -8.896 -9.731 1.00 97.12 103 ASN A O 1
ATOM 840 N N . TYR A 1 104 ? 4.627 -8.422 -10.178 1.00 97.44 104 TYR A N 1
ATOM 841 C CA . TYR A 1 104 ? 4.367 -7.598 -8.992 1.00 97.44 104 TYR A CA 1
ATOM 842 C C . TYR A 1 104 ? 3.182 -8.129 -8.185 1.00 97.44 104 TYR A C 1
ATOM 844 O O . TYR A 1 104 ? 2.521 -7.375 -7.461 1.00 97.44 104 TYR A O 1
ATOM 852 N N . ARG A 1 105 ? 2.856 -9.413 -8.343 1.00 97.38 105 ARG A N 1
ATOM 853 C CA . ARG A 1 105 ? 1.725 -10.045 -7.668 1.00 97.38 105 ARG A CA 1
ATOM 854 C C . ARG A 1 105 ? 1.868 -9.952 -6.146 1.00 97.38 105 ARG A C 1
ATOM 856 O O . ARG A 1 105 ? 2.954 -10.140 -5.618 1.00 97.38 105 ARG A O 1
ATOM 863 N N . ASN A 1 106 ? 0.756 -9.680 -5.462 1.00 97.19 106 ASN A N 1
ATOM 864 C CA . ASN A 1 106 ? 0.672 -9.525 -4.009 1.00 97.19 106 ASN A CA 1
ATOM 865 C C . ASN A 1 106 ? 1.745 -8.569 -3.465 1.00 97.19 106 ASN A C 1
ATOM 867 O O . ASN A 1 106 ? 2.487 -8.929 -2.556 1.00 97.19 106 ASN A O 1
ATOM 871 N N . SER A 1 107 ? 1.842 -7.355 -4.009 1.00 97.81 107 SER A N 1
ATOM 872 C CA . SER A 1 107 ? 2.848 -6.383 -3.568 1.00 97.81 107 SER A CA 1
ATOM 873 C C . SER A 1 107 ? 2.291 -4.981 -3.345 1.00 97.81 107 SER A C 1
ATOM 875 O O . SER A 1 107 ? 1.259 -4.604 -3.905 1.00 97.81 107 SER A O 1
ATOM 877 N N . LEU A 1 108 ? 3.002 -4.198 -2.537 1.00 97.94 108 LEU A N 1
ATOM 878 C CA . LEU A 1 108 ? 2.802 -2.771 -2.332 1.00 97.94 108 LEU A CA 1
ATOM 879 C C . LEU A 1 108 ? 3.981 -2.003 -2.934 1.00 97.94 108 LEU A 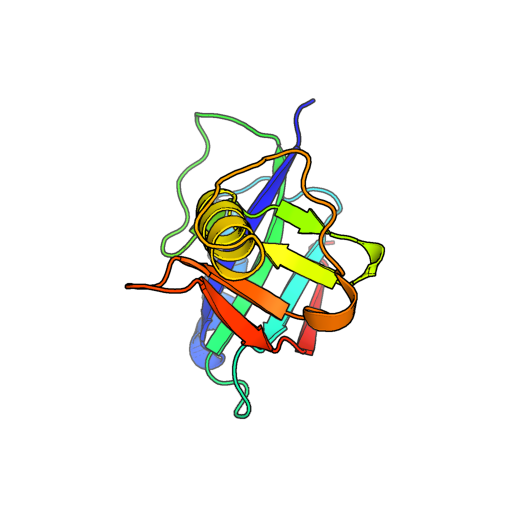C 1
ATOM 881 O O . LEU A 1 108 ? 5.132 -2.196 -2.545 1.00 97.94 108 LEU A O 1
ATOM 885 N N . MET A 1 109 ? 3.683 -1.103 -3.867 1.00 97.88 109 MET A N 1
ATOM 886 C CA . MET A 1 109 ? 4.669 -0.322 -4.602 1.00 97.88 109 MET A CA 1
ATOM 887 C C . MET A 1 109 ? 4.676 1.140 -4.157 1.00 97.88 109 MET A C 1
ATOM 889 O O . MET A 1 109 ? 3.700 1.883 -4.327 1.00 97.88 109 MET A O 1
ATOM 893 N N . LEU A 1 110 ? 5.813 1.563 -3.615 1.00 96.94 110 LEU A N 1
ATOM 894 C CA . LEU A 1 110 ? 6.044 2.892 -3.063 1.00 96.94 110 LEU A CA 1
ATOM 895 C C . LEU A 1 110 ? 7.177 3.596 -3.806 1.00 96.94 110 LEU A C 1
ATOM 897 O O . LEU A 1 110 ? 8.022 2.970 -4.440 1.00 96.94 110 LEU A O 1
ATOM 901 N N . VAL A 1 111 ? 7.194 4.922 -3.722 1.00 95.56 111 VAL A N 1
ATOM 902 C CA . VAL A 1 111 ? 8.267 5.736 -4.302 1.00 95.56 111 VAL A CA 1
ATOM 903 C C . VAL A 1 111 ? 9.563 5.463 -3.540 1.00 95.56 111 VAL A C 1
ATOM 905 O O . VAL A 1 111 ? 9.582 5.513 -2.310 1.00 95.56 111 VAL A O 1
ATOM 908 N N . GLY A 1 112 ? 10.645 5.183 -4.263 1.00 93.94 112 GLY A N 1
ATOM 909 C CA . GLY A 1 112 ? 11.990 5.103 -3.696 1.00 93.94 112 GLY A CA 1
ATOM 910 C C . GLY A 1 112 ? 12.922 6.193 -4.241 1.00 93.94 112 GLY A C 1
ATOM 911 O O . GLY A 1 112 ? 12.518 6.975 -5.105 1.00 93.94 112 GLY A O 1
ATOM 912 N N . PRO A 1 113 ? 14.174 6.263 -3.743 1.00 92.75 113 PRO A N 1
ATOM 913 C CA . PRO A 1 113 ? 15.141 7.293 -4.144 1.00 92.75 113 PRO A CA 1
ATOM 914 C C . PRO A 1 113 ? 15.530 7.259 -5.629 1.00 92.75 113 PRO A C 1
ATOM 916 O O . PRO A 1 113 ? 15.788 8.303 -6.220 1.00 92.75 113 PRO A O 1
ATOM 919 N N . HIS A 1 114 ? 15.563 6.066 -6.226 1.00 87.94 114 HIS A N 1
ATOM 920 C CA . HIS A 1 114 ? 15.937 5.858 -7.630 1.00 87.94 114 HIS A CA 1
ATOM 921 C C . HIS A 1 114 ? 14.883 5.020 -8.354 1.00 87.94 114 HIS A C 1
ATOM 923 O O . HIS A 1 114 ? 14.344 5.437 -9.373 1.00 87.94 114 HIS A O 1
ATOM 929 N N . ASP A 1 115 ? 14.550 3.878 -7.756 1.00 92.94 115 ASP A N 1
ATOM 930 C CA . ASP A 1 115 ? 13.564 2.919 -8.238 1.00 92.94 115 ASP A CA 1
ATOM 931 C C . ASP A 1 115 ? 12.388 2.811 -7.263 1.00 92.94 115 ASP A C 1
ATOM 933 O O . ASP A 1 115 ? 12.557 3.116 -6.074 1.00 92.94 115 ASP A O 1
ATOM 937 N N . PRO A 1 116 ? 11.216 2.324 -7.716 1.00 96.19 116 PRO A N 1
ATOM 938 C CA . PRO A 1 116 ? 10.121 2.050 -6.803 1.00 96.19 116 PRO A CA 1
ATOM 939 C C . PRO A 1 116 ? 10.532 0.961 -5.807 1.00 96.19 116 PRO A C 1
ATOM 941 O O . PRO A 1 116 ? 11.149 -0.044 -6.171 1.00 96.19 116 PRO A O 1
ATOM 944 N N . ARG A 1 117 ? 10.155 1.144 -4.542 1.00 96.00 117 ARG A N 1
ATOM 945 C CA . ARG A 1 117 ? 10.236 0.088 -3.531 1.00 96.00 117 ARG A CA 1
ATOM 946 C C . ARG A 1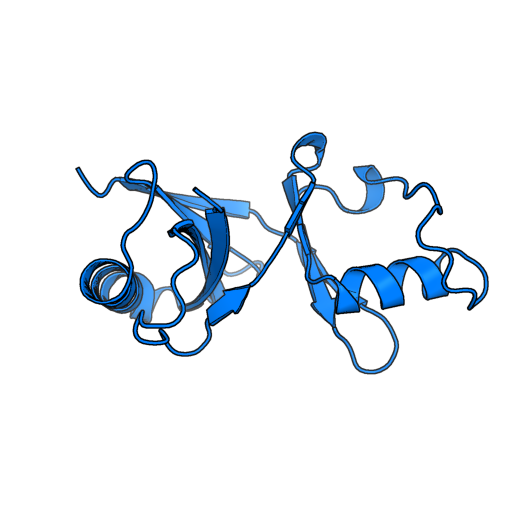 117 ? 9.043 -0.836 -3.707 1.00 96.00 117 ARG A C 1
ATOM 948 O O . ARG A 1 117 ? 7.906 -0.370 -3.699 1.00 96.00 117 ARG A O 1
ATOM 955 N N . ILE A 1 118 ? 9.310 -2.126 -3.855 1.00 96.38 118 ILE A N 1
ATOM 956 C CA . ILE A 1 118 ? 8.293 -3.169 -3.978 1.00 96.38 118 ILE A CA 1
ATOM 957 C C . ILE A 1 118 ? 8.383 -4.009 -2.712 1.00 96.38 118 ILE A C 1
ATOM 959 O O . ILE A 1 118 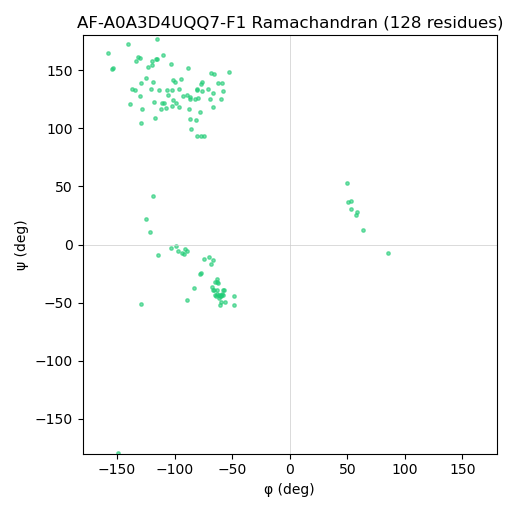? 9.428 -4.593 -2.439 1.00 96.38 118 ILE A O 1
ATOM 963 N N . LEU A 1 119 ? 7.310 -4.010 -1.931 1.00 95.94 119 LEU A N 1
ATOM 964 C CA . LEU A 1 119 ? 7.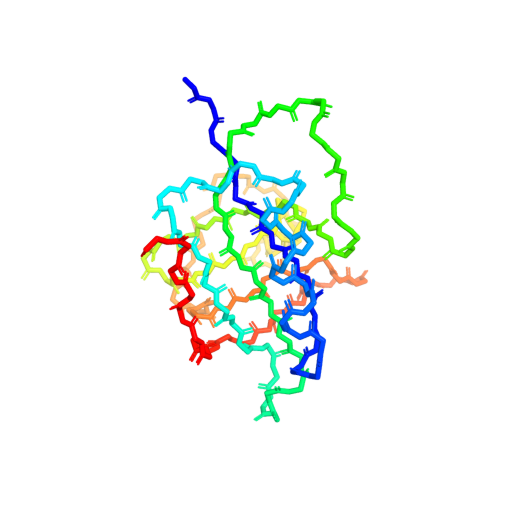177 -4.813 -0.723 1.00 95.94 119 LEU A CA 1
ATOM 965 C C . LEU A 1 119 ? 6.233 -5.964 -1.030 1.00 95.94 119 LEU A C 1
ATOM 967 O O . LEU A 1 119 ? 5.138 -5.725 -1.542 1.00 95.94 119 LEU A O 1
ATOM 971 N N . GLU A 1 120 ? 6.638 -7.193 -0.738 1.00 96.62 120 GLU A N 1
ATOM 972 C CA . GLU A 1 120 ? 5.707 -8.315 -0.775 1.00 96.62 120 GLU A CA 1
ATOM 973 C C . GLU A 1 120 ? 4.645 -8.137 0.308 1.00 96.62 120 GLU A C 1
ATOM 975 O O . GLU A 1 120 ? 4.889 -7.552 1.362 1.00 96.62 120 GLU A O 1
ATOM 980 N N . THR A 1 121 ? 3.434 -8.596 0.015 1.00 97.31 121 THR A N 1
ATOM 981 C CA . THR A 1 121 ? 2.301 -8.466 0.923 1.00 97.31 121 THR A CA 1
ATOM 982 C C . THR A 1 121 ? 1.606 -9.793 1.120 1.00 97.31 121 THR A C 1
ATOM 984 O O . THR A 1 121 ? 1.367 -10.544 0.172 1.00 97.31 121 THR A O 1
ATOM 987 N N . ARG A 1 122 ? 1.220 -10.059 2.364 1.00 96.31 122 ARG A N 1
ATOM 988 C CA . ARG A 1 122 ? 0.395 -11.211 2.734 1.00 96.31 122 ARG A CA 1
ATOM 989 C C . ARG A 1 122 ? -0.831 -10.718 3.483 1.00 96.31 122 ARG A C 1
ATOM 991 O O . ARG A 1 122 ? -0.744 -9.761 4.246 1.00 96.31 122 ARG A O 1
ATOM 998 N N . ILE A 1 123 ? -1.984 -11.351 3.269 1.00 95.94 123 ILE A N 1
ATOM 999 C CA . ILE A 1 123 ? -3.161 -11.047 4.089 1.00 95.94 123 ILE A CA 1
ATOM 1000 C C . ILE A 1 123 ? -2.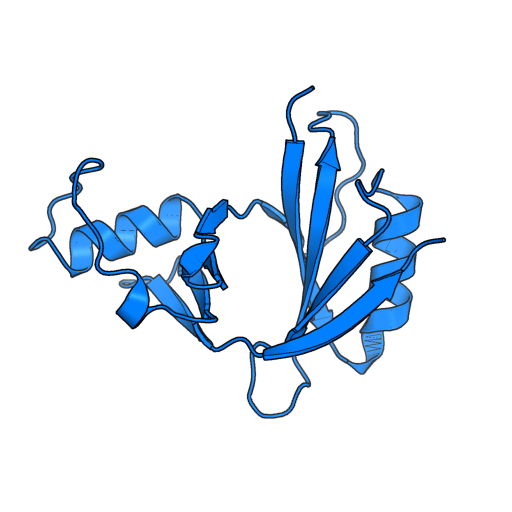859 -11.514 5.511 1.00 95.94 123 ILE A C 1
ATOM 1002 O O . ILE A 1 123 ? -2.642 -12.702 5.732 1.00 95.94 123 ILE A O 1
ATOM 1006 N N . TYR A 1 124 ? -2.848 -10.565 6.441 1.00 97.00 124 TYR A N 1
ATOM 1007 C CA . TYR A 1 124 ? -2.711 -10.820 7.867 1.00 97.00 124 TYR A CA 1
ATOM 1008 C C . TYR A 1 124 ? -4.089 -11.031 8.502 1.00 97.00 124 TYR A C 1
ATOM 1010 O O . TYR A 1 124 ? -4.300 -12.008 9.212 1.00 97.00 124 TYR A O 1
ATOM 1018 N N . ASP A 1 125 ? -5.047 -10.145 8.206 1.00 97.19 125 ASP A N 1
ATOM 1019 C CA . ASP A 1 125 ? -6.414 -10.230 8.730 1.00 97.19 125 ASP A CA 1
ATOM 1020 C C . ASP A 1 125 ? -7.418 -9.469 7.842 1.00 97.19 125 ASP A C 1
ATOM 1022 O O . ASP A 1 125 ? -7.047 -8.645 6.999 1.00 97.19 125 ASP A O 1
ATOM 1026 N N . VAL A 1 126 ? -8.711 -9.732 8.035 1.00 97.38 126 VAL A N 1
ATOM 1027 C CA . VAL A 1 126 ? -9.819 -8.982 7.436 1.00 97.38 126 VAL A CA 1
ATOM 1028 C C . VAL A 1 126 ? -10.798 -8.578 8.531 1.00 97.38 126 VAL A C 1
ATOM 1030 O O . VAL A 1 126 ? -11.621 -9.373 8.986 1.00 97.38 126 VAL A O 1
ATOM 1033 N N . ILE A 1 127 ? -10.758 -7.302 8.899 1.00 97.12 127 ILE A N 1
ATOM 1034 C CA . ILE A 1 127 ? -11.590 -6.738 9.958 1.00 97.12 127 ILE A CA 1
ATOM 1035 C C . ILE A 1 127 ? -12.932 -6.316 9.366 1.00 97.12 127 ILE A C 1
ATOM 1037 O O . ILE A 1 127 ? -12.987 -5.532 8.413 1.00 97.12 127 ILE A O 1
ATOM 1041 N N . LYS A 1 128 ? -14.017 -6.826 9.951 1.00 96.00 128 LYS A N 1
ATOM 1042 C CA . LYS A 1 128 ? -15.390 -6.404 9.659 1.00 96.00 128 LYS A CA 1
ATOM 1043 C C . LYS A 1 128 ? -15.830 -5.365 10.683 1.00 96.00 128 LYS A C 1
ATOM 1045 O O . LYS A 1 128 ? -15.605 -5.554 11.874 1.00 96.00 128 LYS A O 1
ATOM 1050 N N . LEU A 1 129 ? -16.439 -4.280 10.215 1.00 89.00 129 LEU A N 1
ATOM 1051 C CA . LEU A 1 129 ? -16.874 -3.171 11.075 1.00 89.00 129 LEU A CA 1
ATOM 1052 C C . LEU A 1 129 ? -18.330 -3.320 11.558 1.00 89.00 129 LEU A C 1
ATOM 1054 O O . LEU A 1 129 ? -18.755 -2.553 12.420 1.00 89.00 129 LEU A O 1
ATOM 1058 N N . LYS A 1 130 ? -19.060 -4.312 11.027 1.00 76.56 130 LYS A N 1
ATOM 1059 C CA . LYS A 1 130 ? -20.415 -4.726 11.417 1.00 76.56 130 LYS A CA 1
ATOM 1060 C C . LYS A 1 130 ? -20.506 -6.245 11.541 1.00 76.56 130 LYS A C 1
ATOM 1062 O O . LYS A 1 130 ? -19.846 -6.940 10.728 1.00 76.56 130 LYS A O 1
#

Sequence (130 aa):
MRTQLLLTFTTKQKLGSTVIKIQNNQDVLYDKIFVLSVDDEDEVLACTYNVEEDRNIPHVENTISVHRKKDSNTLYTINALNQLIRKINNGILDTSYVINWDNYRNSLMLVGPHDPRILETRIYDVIKLK

pLDDT: mean 93.32, std 7.0, range [63.62, 98.31]

Solvent-accessible surface area (backbone atoms only — not comparable to full-atom values): 7249 Å² total; per-residue (Å²): 137,61,74,41,41,38,36,31,58,45,32,59,91,44,41,69,63,51,51,53,50,45,64,76,41,43,69,59,44,90,43,44,36,41,30,28,20,54,49,94,82,49,50,43,30,34,42,35,36,35,29,68,70,57,96,83,58,61,84,61,78,66,53,44,72,43,47,71,48,73,95,32,52,23,36,29,28,74,67,15,49,48,37,43,39,14,69,77,46,86,68,42,80,52,95,81,63,83,74,74,50,76,85,44,45,34,19,41,34,36,73,47,99,82,50,45,42,75,33,60,45,44,86,69,49,76,48,64,78,114